Protein AF-A0A6A0ACC9-F1 (afdb_monomer)

Structure (mmCIF, N/CA/C/O backbone):
data_AF-A0A6A0ACC9-F1
#
_entry.id   AF-A0A6A0ACC9-F1
#
loop_
_atom_site.group_PDB
_atom_site.id
_atom_site.type_symbol
_atom_site.label_atom_id
_atom_site.label_alt_id
_atom_site.label_comp_id
_atom_site.label_asym_id
_atom_site.label_entity_id
_atom_site.label_seq_id
_atom_site.pdbx_PDB_ins_code
_atom_site.Cartn_x
_atom_site.Cartn_y
_atom_site.Cartn_z
_atom_site.occupancy
_atom_site.B_iso_or_equiv
_atom_site.auth_seq_id
_atom_site.auth_comp_id
_atom_site.auth_asym_id
_atom_site.auth_atom_id
_atom_site.pdbx_PDB_model_num
ATOM 1 N N . MET A 1 1 ? 1.634 41.284 -33.936 1.00 45.94 1 MET A N 1
ATOM 2 C CA . MET A 1 1 ? 2.855 40.695 -33.346 1.00 45.94 1 MET A CA 1
ATOM 3 C C . MET A 1 1 ? 2.919 39.247 -33.816 1.00 45.94 1 MET A C 1
ATOM 5 O O . MET A 1 1 ? 2.193 38.418 -33.292 1.00 45.94 1 MET A O 1
ATOM 9 N N . TYR A 1 2 ? 3.647 38.971 -34.902 1.00 43.22 2 TYR A N 1
ATOM 10 C CA . TYR A 1 2 ? 3.674 37.648 -35.538 1.00 43.22 2 TYR A CA 1
ATOM 11 C C . TYR A 1 2 ? 4.944 36.916 -35.107 1.00 43.22 2 TYR A C 1
ATOM 13 O O . TYR A 1 2 ? 6.040 37.267 -35.539 1.00 43.22 2 TYR A O 1
ATOM 21 N N . VAL A 1 3 ? 4.803 35.925 -34.227 1.00 48.72 3 VAL A N 1
ATOM 22 C CA . VAL A 1 3 ? 5.905 35.023 -33.875 1.00 48.72 3 VAL A CA 1
ATOM 23 C C . VAL A 1 3 ? 6.156 34.119 -35.084 1.00 48.72 3 VAL A C 1
ATOM 25 O O . VAL A 1 3 ? 5.257 33.419 -35.548 1.00 48.72 3 VAL A O 1
ATOM 28 N N . ARG A 1 4 ? 7.363 34.193 -35.653 1.00 48.09 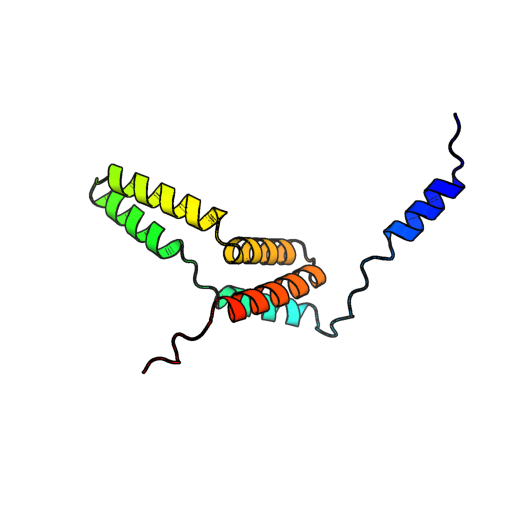4 ARG A N 1
ATOM 29 C CA . ARG A 1 4 ? 7.784 33.386 -36.808 1.00 48.09 4 ARG A CA 1
ATOM 30 C C . ARG A 1 4 ? 7.667 31.892 -36.479 1.00 48.09 4 ARG A C 1
ATOM 32 O O . ARG A 1 4 ? 8.254 31.434 -35.500 1.00 48.09 4 ARG A O 1
ATOM 39 N N . LYS A 1 5 ? 6.978 31.137 -37.349 1.00 56.72 5 LYS A N 1
ATOM 40 C CA . LYS A 1 5 ? 6.786 29.672 -37.271 1.00 56.72 5 LYS A CA 1
ATOM 41 C C . LYS A 1 5 ? 8.082 28.873 -37.068 1.00 56.72 5 LYS A C 1
ATOM 43 O O . LYS A 1 5 ? 8.035 27.807 -36.476 1.00 56.72 5 LYS A O 1
ATOM 48 N N . THR A 1 6 ? 9.231 29.416 -37.465 1.00 55.66 6 THR A N 1
ATOM 49 C CA . THR A 1 6 ? 10.537 28.759 -37.322 1.00 55.66 6 THR A CA 1
ATOM 50 C C . THR A 1 6 ? 10.969 28.556 -35.867 1.00 55.66 6 THR A C 1
ATOM 52 O O . THR A 1 6 ? 11.665 27.595 -35.576 1.00 55.66 6 THR A O 1
ATOM 55 N N . ILE A 1 7 ? 10.548 29.417 -34.933 1.00 54.53 7 ILE A N 1
ATOM 56 C CA . ILE A 1 7 ? 10.938 29.292 -33.514 1.00 54.53 7 ILE A CA 1
ATOM 57 C C . ILE A 1 7 ? 10.056 28.254 -32.799 1.00 54.53 7 ILE A C 1
ATOM 59 O O . ILE A 1 7 ? 10.534 27.518 -31.941 1.00 54.53 7 ILE A O 1
ATOM 63 N N . ALA A 1 8 ? 8.784 28.140 -33.202 1.00 52.00 8 ALA A N 1
ATOM 64 C CA . ALA A 1 8 ? 7.881 27.099 -32.710 1.00 52.00 8 ALA A CA 1
ATOM 65 C C . ALA A 1 8 ? 8.313 25.697 -33.178 1.00 52.00 8 ALA A C 1
ATOM 67 O O . ALA A 1 8 ? 8.210 24.736 -32.423 1.00 52.00 8 ALA A O 1
ATOM 68 N N . GLU A 1 9 ? 8.846 25.592 -34.396 1.00 51.59 9 GLU A N 1
ATOM 69 C CA . GLU A 1 9 ? 9.341 24.333 -34.961 1.00 51.59 9 GLU A CA 1
ATOM 70 C C . GLU A 1 9 ? 10.659 23.883 -34.302 1.00 51.59 9 GLU A C 1
ATOM 72 O O . GLU A 1 9 ? 10.818 22.708 -33.987 1.00 51.59 9 GLU A O 1
ATOM 77 N N . MET A 1 10 ? 11.562 24.813 -33.959 1.00 53.88 10 MET A N 1
ATOM 78 C CA . MET A 1 10 ? 12.781 24.495 -33.192 1.00 53.88 10 MET A CA 1
ATOM 79 C C . MET A 1 10 ? 12.488 24.085 -31.738 1.00 53.88 10 MET A C 1
ATOM 81 O O . MET A 1 10 ? 13.148 23.192 -31.208 1.00 53.88 10 MET A O 1
ATOM 85 N N . ALA A 1 11 ? 11.474 24.685 -31.104 1.00 54.75 11 ALA A N 1
ATOM 86 C CA . ALA A 1 11 ? 11.031 24.291 -29.764 1.00 54.75 11 ALA A CA 1
ATOM 87 C C . ALA A 1 11 ? 10.346 22.910 -29.748 1.00 54.75 11 ALA A C 1
ATOM 89 O O . ALA A 1 11 ? 10.457 22.183 -28.763 1.00 54.75 11 ALA A O 1
ATOM 90 N N . ALA A 1 12 ? 9.679 22.522 -30.842 1.00 53.41 12 ALA A N 1
ATOM 91 C CA . ALA A 1 12 ? 9.083 21.193 -30.982 1.00 53.41 12 ALA A CA 1
ATOM 92 C C . ALA A 1 12 ? 10.145 20.083 -31.084 1.00 53.41 12 ALA A C 1
ATOM 94 O O . ALA A 1 12 ? 9.954 19.007 -30.523 1.00 53.41 12 ALA A O 1
ATOM 95 N N . ILE A 1 13 ? 11.284 20.361 -31.731 1.00 52.88 13 ILE A N 1
ATOM 96 C CA . ILE A 1 13 ? 12.397 19.406 -31.857 1.00 52.88 13 ILE A CA 1
ATOM 97 C C . ILE A 1 13 ? 13.095 19.203 -30.501 1.00 52.88 13 ILE A C 1
ATOM 99 O O . ILE A 1 13 ? 13.348 18.070 -30.101 1.00 52.88 13 ILE A O 1
ATOM 103 N N . GLN A 1 14 ? 13.319 20.276 -29.733 1.00 49.81 14 GLN A N 1
ATOM 104 C CA . GLN A 1 14 ? 13.945 20.177 -28.405 1.00 49.81 14 GLN A CA 1
ATOM 105 C C . GLN A 1 14 ? 13.056 19.510 -27.341 1.00 49.81 14 GLN A C 1
ATOM 107 O O . GLN A 1 14 ? 13.571 19.004 -26.346 1.00 49.81 14 GLN A O 1
ATOM 112 N N . GLY A 1 15 ? 11.736 19.463 -27.545 1.00 45.88 15 GLY A N 1
ATOM 113 C CA . GLY A 1 15 ? 10.810 18.758 -26.655 1.00 45.88 15 GLY A CA 1
ATOM 114 C C . GLY A 1 15 ? 10.828 17.230 -26.792 1.00 45.88 15 GLY A C 1
ATOM 115 O O . GLY A 1 15 ? 10.323 16.548 -25.902 1.00 45.88 15 GLY A O 1
ATOM 116 N N . GLN A 1 16 ? 11.396 16.678 -27.873 1.00 45.47 16 GLN A N 1
ATOM 117 C CA . GLN A 1 16 ? 11.378 15.232 -28.145 1.00 45.47 16 GLN A CA 1
ATOM 118 C C . GLN A 1 16 ? 12.657 14.483 -27.747 1.00 45.47 16 GLN A C 1
ATOM 120 O O . GLN A 1 16 ? 12.641 13.255 -27.693 1.00 45.47 16 GLN A O 1
ATOM 125 N N . GLU A 1 17 ? 13.755 15.172 -27.432 1.00 39.69 17 GLU A N 1
ATOM 126 C CA . GLU A 1 17 ? 15.051 14.502 -27.218 1.00 39.69 17 GLU A CA 1
ATOM 127 C C . GLU A 1 17 ? 15.328 14.102 -25.763 1.00 39.69 17 GLU A C 1
ATOM 129 O O . GLU A 1 17 ? 16.291 13.390 -25.484 1.00 39.69 17 GLU A O 1
ATOM 134 N N . MET A 1 18 ? 14.464 14.473 -24.816 1.00 46.16 18 MET A N 1
ATOM 135 C CA . MET A 1 18 ? 14.678 14.169 -23.399 1.00 46.16 18 MET A CA 1
ATOM 136 C C . MET A 1 18 ? 13.891 12.945 -22.927 1.00 46.16 18 MET A C 1
ATOM 138 O O . MET A 1 18 ? 13.230 13.004 -21.894 1.00 46.16 18 MET A O 1
ATOM 142 N N . GLN A 1 19 ? 13.938 11.825 -23.662 1.00 44.97 19 GLN A N 1
ATOM 143 C CA . GLN A 1 19 ? 13.414 10.563 -23.120 1.00 44.97 19 GLN A CA 1
ATOM 144 C C . GLN A 1 19 ? 13.946 9.251 -23.712 1.00 44.97 19 GLN A C 1
ATOM 146 O O . GLN A 1 19 ? 13.371 8.208 -23.430 1.00 44.97 19 GLN A O 1
ATOM 151 N N . SER A 1 20 ? 15.079 9.211 -24.413 1.00 44.28 20 SER A N 1
ATOM 152 C CA . SER A 1 20 ? 15.738 7.921 -24.680 1.00 44.28 20 SER A CA 1
ATOM 153 C C . SER A 1 20 ? 16.672 7.539 -23.524 1.00 44.28 20 SER A C 1
ATOM 155 O O . SER A 1 20 ? 17.894 7.651 -23.628 1.00 44.28 20 SER A O 1
ATOM 157 N N . ALA A 1 21 ? 16.092 7.110 -22.398 1.00 52.03 21 ALA A N 1
ATOM 158 C CA . ALA A 1 21 ? 16.836 6.326 -21.407 1.00 52.03 21 ALA A CA 1
ATOM 159 C C . ALA A 1 21 ? 17.138 4.926 -21.998 1.00 52.03 21 ALA A C 1
ATOM 161 O O . ALA A 1 21 ? 16.540 4.557 -23.012 1.00 52.03 21 ALA A O 1
ATOM 162 N N . PRO A 1 22 ? 18.105 4.171 -21.447 1.00 46.56 22 PRO A N 1
ATOM 163 C CA . PRO A 1 22 ? 18.725 3.049 -22.142 1.00 46.56 22 PRO A CA 1
ATOM 164 C C . PRO A 1 22 ? 17.669 2.008 -22.510 1.00 46.56 22 PRO A C 1
ATOM 166 O O . PRO A 1 22 ? 16.829 1.664 -21.684 1.00 46.56 22 PRO A O 1
ATOM 169 N N . ARG A 1 23 ? 17.719 1.518 -23.755 1.00 48.53 23 ARG A N 1
ATOM 170 C CA . ARG A 1 23 ? 16.874 0.421 -24.237 1.00 48.53 23 ARG A CA 1
ATOM 171 C C . ARG A 1 23 ? 17.100 -0.797 -23.343 1.00 48.53 23 ARG A C 1
ATOM 173 O O . ARG A 1 23 ? 18.054 -1.545 -23.547 1.00 48.53 23 ARG A O 1
ATOM 180 N N . SER A 1 24 ? 16.235 -0.985 -22.354 1.00 54.41 24 SER A N 1
ATOM 181 C CA . SER A 1 24 ? 16.102 -2.245 -21.642 1.00 54.41 24 SER A CA 1
ATOM 182 C C . SER A 1 24 ? 15.670 -3.282 -22.671 1.00 54.41 24 SER A C 1
ATOM 184 O O . SER A 1 24 ? 14.553 -3.244 -23.174 1.00 54.41 24 SER A O 1
ATOM 186 N N . THR A 1 25 ? 16.570 -4.200 -23.011 1.00 58.06 25 THR A N 1
ATOM 187 C CA . THR A 1 25 ? 16.326 -5.382 -23.855 1.00 58.06 25 THR A CA 1
ATOM 188 C C . THR A 1 25 ? 15.415 -6.409 -23.165 1.00 58.06 25 THR A C 1
ATOM 190 O O . THR A 1 25 ? 15.587 -7.611 -23.341 1.00 58.06 25 THR A O 1
ATOM 193 N N . GLU A 1 26 ? 14.475 -5.956 -22.336 1.00 61.19 26 GLU A N 1
ATOM 194 C CA . GLU A 1 26 ? 13.476 -6.793 -21.683 1.00 61.19 26 GLU A CA 1
ATOM 195 C C . GLU A 1 26 ? 12.220 -6.804 -22.557 1.00 61.19 26 GLU A C 1
ATOM 197 O O . GLU A 1 26 ? 11.709 -5.758 -22.965 1.00 61.19 26 GLU A O 1
ATOM 202 N N . THR A 1 27 ? 11.712 -7.993 -22.865 1.00 75.06 27 THR A N 1
ATOM 203 C CA . THR A 1 27 ? 10.455 -8.133 -23.601 1.00 75.06 27 THR A CA 1
ATOM 204 C C . THR A 1 27 ? 9.311 -7.569 -22.755 1.00 75.06 27 THR A C 1
ATOM 206 O O . THR A 1 27 ? 9.306 -7.734 -21.536 1.00 75.06 27 THR A O 1
ATOM 209 N N . HIS A 1 28 ? 8.293 -6.949 -23.366 1.00 71.19 28 HIS A N 1
ATOM 210 C CA . HIS A 1 28 ? 7.166 -6.350 -22.620 1.00 71.19 28 HIS A CA 1
ATOM 211 C C . HIS A 1 28 ? 6.502 -7.341 -21.637 1.00 71.19 28 HIS A C 1
ATOM 213 O O . HIS A 1 28 ? 6.095 -6.967 -20.538 1.00 71.19 28 HIS A O 1
ATOM 219 N N . ASN A 1 29 ? 6.464 -8.630 -22.001 1.00 75.00 29 ASN A N 1
ATOM 220 C CA . ASN A 1 29 ? 5.975 -9.711 -21.141 1.00 75.00 29 ASN A CA 1
ATOM 221 C C . ASN A 1 29 ? 6.857 -9.969 -19.906 1.00 75.00 29 ASN A C 1
ATOM 223 O O . ASN A 1 29 ? 6.335 -10.313 -18.843 1.00 75.00 29 ASN A O 1
ATOM 227 N N . ASP A 1 30 ? 8.172 -9.793 -20.023 1.00 76.69 30 ASP A N 1
ATOM 228 C CA . ASP A 1 30 ? 9.113 -9.974 -18.916 1.00 76.69 30 ASP A CA 1
ATOM 229 C C . ASP A 1 30 ? 9.021 -8.809 -17.933 1.00 76.69 30 ASP A C 1
ATOM 231 O O . ASP A 1 30 ? 9.015 -9.028 -16.720 1.00 76.69 30 ASP A O 1
ATOM 235 N N . ILE A 1 31 ? 8.833 -7.586 -18.443 1.00 74.62 31 ILE A N 1
ATOM 236 C CA . ILE A 1 31 ? 8.588 -6.394 -17.621 1.00 74.62 31 ILE A CA 1
ATOM 237 C C . ILE A 1 31 ? 7.287 -6.570 -16.834 1.00 74.62 31 ILE A C 1
ATOM 239 O O . ILE A 1 31 ? 7.294 -6.448 -15.611 1.00 74.62 31 ILE A O 1
ATOM 243 N N . ALA A 1 32 ? 6.189 -6.949 -17.495 1.00 75.75 32 ALA A N 1
ATOM 244 C CA . ALA A 1 32 ? 4.907 -7.176 -16.826 1.00 75.75 32 ALA A CA 1
ATOM 245 C C . ALA A 1 32 ? 5.001 -8.264 -15.741 1.00 75.75 32 ALA A C 1
ATOM 247 O O . ALA A 1 32 ? 4.501 -8.087 -14.626 1.00 75.75 32 ALA A O 1
ATOM 248 N N . ARG A 1 33 ? 5.697 -9.374 -16.027 1.00 79.25 33 ARG A N 1
ATOM 249 C CA . ARG A 1 33 ? 5.931 -10.444 -15.047 1.00 79.25 33 ARG A CA 1
ATOM 250 C C . ARG A 1 33 ? 6.790 -9.961 -13.878 1.00 79.25 33 ARG A C 1
ATOM 252 O O . ARG A 1 33 ? 6.467 -10.252 -12.729 1.00 79.25 33 ARG A O 1
ATOM 259 N N . SER A 1 34 ? 7.854 -9.213 -14.157 1.00 76.94 34 SER A N 1
ATOM 260 C CA . SER A 1 34 ? 8.767 -8.684 -13.144 1.00 76.94 34 SER A CA 1
ATOM 261 C C . SER A 1 34 ? 8.099 -7.646 -12.245 1.00 76.94 34 SER A C 1
ATOM 263 O O . SER A 1 34 ? 8.360 -7.646 -11.041 1.00 76.94 34 SER A O 1
ATOM 265 N N . VAL A 1 35 ? 7.273 -6.756 -12.797 1.00 76.56 35 VAL A N 1
ATOM 266 C CA . VAL A 1 35 ? 6.530 -5.765 -12.009 1.00 76.56 35 VAL A CA 1
ATOM 267 C C . VAL A 1 35 ? 5.497 -6.483 -11.151 1.00 76.56 35 VAL A C 1
ATOM 269 O O . VAL A 1 35 ? 5.479 -6.268 -9.947 1.00 76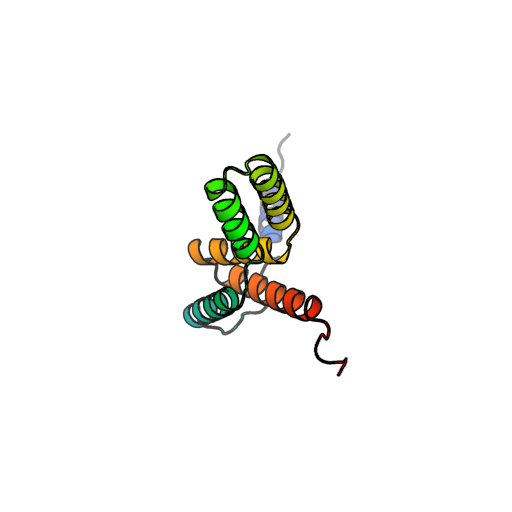.56 35 VAL A O 1
ATOM 272 N N . LYS A 1 36 ? 4.739 -7.437 -11.707 1.00 79.94 36 LYS A N 1
ATOM 273 C CA . LYS A 1 36 ? 3.777 -8.236 -10.934 1.00 79.94 36 LYS A CA 1
ATOM 274 C C . LYS A 1 36 ? 4.429 -9.020 -9.788 1.00 79.94 36 LYS A C 1
ATOM 276 O O . LYS A 1 36 ? 3.882 -9.049 -8.693 1.00 79.94 36 LYS A O 1
ATOM 281 N N . ALA A 1 37 ? 5.607 -9.605 -10.013 1.00 78.75 37 ALA A N 1
ATOM 282 C CA . ALA A 1 37 ? 6.373 -10.272 -8.959 1.00 78.75 37 ALA A CA 1
ATOM 283 C C . ALA A 1 37 ? 6.828 -9.291 -7.860 1.00 78.75 37 ALA A C 1
ATOM 285 O O . ALA A 1 37 ? 6.798 -9.616 -6.676 1.00 78.75 37 ALA A O 1
ATOM 286 N N . THR A 1 38 ? 7.206 -8.072 -8.250 1.00 77.06 38 THR A N 1
ATOM 287 C CA . THR A 1 38 ? 7.613 -7.016 -7.311 1.00 77.06 38 THR A CA 1
ATOM 288 C C . THR A 1 38 ? 6.412 -6.511 -6.500 1.00 77.06 38 THR A C 1
ATOM 290 O O . THR A 1 38 ? 6.510 -6.401 -5.281 1.00 77.06 38 THR A O 1
ATOM 293 N N . LEU A 1 39 ? 5.253 -6.320 -7.137 1.00 76.62 39 LEU A N 1
ATOM 294 C CA . LEU A 1 39 ? 3.993 -5.979 -6.468 1.00 76.62 39 LEU A CA 1
ATOM 295 C C . LEU A 1 39 ? 3.577 -7.058 -5.460 1.00 76.62 39 LEU A C 1
ATOM 297 O O . LEU A 1 39 ? 3.225 -6.736 -4.335 1.00 76.62 39 LEU A O 1
ATOM 301 N N . SER A 1 40 ? 3.703 -8.343 -5.813 1.00 74.94 40 SER A N 1
ATOM 302 C CA . SER A 1 40 ? 3.369 -9.440 -4.889 1.00 74.94 40 SER A CA 1
ATOM 303 C C . SER A 1 40 ? 4.298 -9.557 -3.679 1.00 74.94 40 SER A C 1
ATOM 305 O O . SER A 1 40 ? 3.946 -10.221 -2.712 1.00 74.94 40 SER A O 1
ATOM 307 N N . SER A 1 41 ? 5.487 -8.951 -3.739 1.00 77.31 41 SER A N 1
ATOM 308 C CA . SER A 1 41 ? 6.429 -8.925 -2.614 1.00 77.31 41 SER A CA 1
ATOM 309 C C . SER A 1 41 ? 6.210 -7.748 -1.663 1.00 77.31 41 SER A C 1
ATOM 311 O O . SER A 1 41 ? 6.828 -7.706 -0.602 1.00 77.31 41 SER A O 1
ATOM 313 N N . PHE A 1 42 ? 5.372 -6.781 -2.044 1.00 74.19 42 PHE A N 1
ATOM 314 C CA . PHE A 1 42 ? 5.064 -5.634 -1.205 1.00 74.19 42 PHE A CA 1
ATOM 315 C C . PHE A 1 42 ? 3.983 -6.012 -0.187 1.00 74.19 42 PHE A C 1
ATOM 317 O O . PHE A 1 42 ? 2.854 -6.327 -0.556 1.00 74.19 42 PHE A O 1
ATOM 324 N N . GLU A 1 43 ? 4.334 -5.975 1.096 1.00 75.81 43 GLU A N 1
ATOM 325 C CA . GLU A 1 43 ? 3.370 -6.095 2.188 1.00 75.81 43 GLU A CA 1
ATOM 326 C C . GLU A 1 43 ? 2.752 -4.721 2.460 1.00 75.81 43 GLU A C 1
ATOM 328 O O . GLU A 1 43 ? 3.458 -3.774 2.810 1.00 75.81 43 GLU A O 1
ATOM 333 N N . ASP A 1 44 ? 1.436 -4.600 2.276 1.00 75.75 44 ASP A N 1
ATOM 334 C CA . ASP A 1 44 ? 0.731 -3.344 2.522 1.00 75.75 44 ASP A CA 1
ATOM 335 C C . ASP A 1 44 ? 0.557 -3.107 4.037 1.00 75.75 44 ASP A C 1
ATOM 337 O O . ASP A 1 44 ? -0.162 -3.868 4.701 1.00 75.75 44 ASP A O 1
ATOM 341 N N . PRO A 1 45 ? 1.161 -2.041 4.600 1.00 76.69 45 PRO A N 1
ATOM 342 C CA . PRO A 1 45 ? 1.046 -1.721 6.023 1.00 76.69 45 PRO A CA 1
ATOM 343 C C . PRO A 1 45 ? -0.391 -1.374 6.450 1.00 76.69 45 PRO A C 1
ATOM 345 O O . PRO A 1 45 ? -0.723 -1.468 7.635 1.00 76.69 45 PRO A O 1
ATOM 348 N N . CYS A 1 46 ? -1.272 -1.008 5.511 1.00 82.56 46 CYS A N 1
ATOM 349 C CA . CYS A 1 46 ? -2.646 -0.614 5.816 1.00 82.56 46 CYS A CA 1
ATOM 350 C C . CYS A 1 46 ? -3.563 -1.808 6.113 1.00 82.56 46 CYS A C 1
ATOM 352 O O . CYS A 1 46 ? -4.556 -1.637 6.825 1.00 82.56 46 CYS A O 1
ATOM 354 N N . ILE A 1 47 ? -3.234 -3.017 5.634 1.00 85.06 47 ILE A N 1
ATOM 355 C CA . ILE A 1 47 ? -4.094 -4.206 5.782 1.00 85.06 47 ILE A CA 1
ATOM 356 C C . ILE A 1 47 ? -4.372 -4.499 7.257 1.00 85.06 47 ILE A C 1
ATOM 358 O O . ILE A 1 47 ? -5.511 -4.764 7.642 1.00 85.06 47 ILE A O 1
ATOM 362 N N . MET A 1 48 ? -3.345 -4.419 8.104 1.00 86.12 48 MET A N 1
ATOM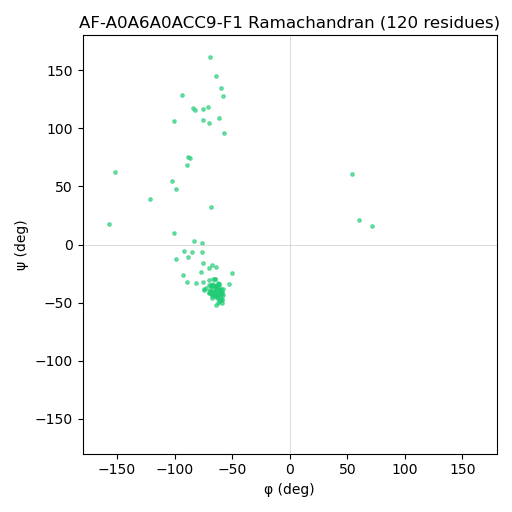 363 C CA . MET A 1 48 ? -3.503 -4.738 9.520 1.00 86.12 48 MET A CA 1
ATOM 364 C C . MET A 1 48 ? -4.331 -3.697 10.267 1.00 86.12 48 MET A C 1
ATOM 366 O O . MET A 1 48 ? -5.203 -4.051 11.060 1.00 86.12 48 MET A O 1
ATOM 370 N N . LEU A 1 49 ? -4.121 -2.417 9.963 1.00 86.62 49 LEU A N 1
ATOM 371 C CA . LEU A 1 49 ? -4.927 -1.332 10.521 1.00 86.62 49 LEU A CA 1
ATOM 372 C C . LEU A 1 49 ? -6.392 -1.441 10.084 1.00 86.62 49 LEU A C 1
ATOM 374 O O . LEU A 1 49 ? -7.298 -1.156 10.868 1.00 86.62 49 LEU A O 1
ATOM 378 N N . GLN A 1 50 ? -6.637 -1.895 8.855 1.00 89.50 50 GLN A N 1
ATOM 379 C CA . GLN A 1 50 ? -7.983 -2.094 8.338 1.00 89.50 50 GLN A CA 1
ATOM 380 C C . GLN A 1 50 ? -8.710 -3.233 9.059 1.00 89.50 50 GLN A C 1
ATOM 382 O O . GLN A 1 50 ? -9.838 -3.036 9.505 1.00 89.50 50 GLN A O 1
ATOM 387 N N . LEU A 1 51 ? -8.039 -4.367 9.284 1.00 91.19 51 LEU A N 1
ATOM 388 C CA . LEU A 1 51 ? -8.587 -5.470 10.080 1.00 91.19 51 LEU A CA 1
ATOM 389 C C . LEU A 1 51 ? -8.878 -5.051 11.529 1.00 91.19 51 LEU A C 1
ATOM 391 O O . LEU A 1 51 ? -9.932 -5.381 12.072 1.00 91.19 51 LEU A O 1
ATOM 395 N N . GLN A 1 52 ? -7.976 -4.288 12.153 1.00 89.81 52 GLN A N 1
ATOM 396 C CA . GLN A 1 52 ? -8.180 -3.768 13.511 1.00 89.81 52 GLN A CA 1
ATOM 397 C C . GLN A 1 52 ? -9.357 -2.794 13.587 1.00 89.81 52 GLN A C 1
ATOM 399 O O . GLN A 1 52 ? -10.119 -2.817 14.555 1.00 89.81 52 GLN A O 1
ATOM 404 N N . LYS A 1 53 ? -9.533 -1.953 12.564 1.00 91.75 53 LYS A N 1
ATOM 405 C CA . LYS A 1 53 ? -10.686 -1.059 12.471 1.00 91.75 53 LYS A CA 1
ATOM 406 C C . LYS A 1 53 ? -11.982 -1.859 12.366 1.00 91.75 53 LYS A C 1
ATOM 408 O O . LYS A 1 53 ? -12.932 -1.548 13.078 1.00 91.75 53 LYS A O 1
ATOM 413 N N . ASP A 1 54 ? -12.022 -2.881 11.515 1.00 91.88 54 ASP A N 1
ATOM 414 C CA . ASP A 1 54 ? -13.221 -3.702 11.322 1.00 91.88 54 ASP A CA 1
ATOM 415 C C . ASP A 1 54 ? -13.596 -4.453 12.609 1.00 91.88 54 ASP A C 1
ATOM 417 O O . ASP A 1 54 ? -14.773 -4.498 12.974 1.00 91.88 54 ASP A O 1
ATOM 421 N N . LEU A 1 55 ? -12.602 -4.937 13.363 1.00 93.06 55 LEU A N 1
ATOM 422 C CA . LEU A 1 55 ? -12.810 -5.491 14.702 1.00 93.06 55 LEU A CA 1
ATOM 423 C C . LEU A 1 55 ? -13.398 -4.444 15.663 1.00 93.06 55 LEU A C 1
ATOM 425 O O . LEU A 1 55 ? -14.403 -4.707 16.319 1.00 93.06 55 LEU A O 1
ATOM 429 N N . ALA A 1 56 ? -12.826 -3.237 15.710 1.00 89.19 56 ALA A N 1
ATOM 430 C CA . ALA A 1 56 ? -13.315 -2.160 16.574 1.00 89.19 56 ALA A CA 1
ATOM 431 C C . ALA A 1 56 ? -14.756 -1.734 16.232 1.00 89.19 56 ALA A C 1
ATOM 433 O O . ALA A 1 56 ? -15.534 -1.402 17.129 1.00 89.19 56 ALA A O 1
ATOM 434 N N . VAL A 1 57 ? -15.138 -1.780 14.951 1.00 92.62 57 VAL A N 1
ATOM 435 C CA . VAL A 1 57 ? -16.520 -1.545 14.505 1.00 92.62 57 VAL A CA 1
ATOM 436 C C . VAL A 1 57 ? -17.450 -2.649 15.011 1.00 92.62 57 VAL A C 1
ATOM 438 O O . VAL A 1 57 ? -18.534 -2.338 15.505 1.00 92.62 57 VAL A O 1
ATOM 441 N N . GLN A 1 58 ? -17.034 -3.918 14.945 1.00 93.94 58 GLN A N 1
ATOM 442 C CA . GLN A 1 58 ? -17.829 -5.032 15.479 1.00 93.94 58 GLN A CA 1
ATOM 443 C C . GLN A 1 58 ? -17.988 -4.968 17.004 1.00 93.94 58 GLN A C 1
ATOM 445 O O . GLN A 1 58 ? -19.064 -5.267 17.518 1.00 93.94 58 GLN A O 1
ATOM 450 N N . GLU A 1 59 ? -16.962 -4.506 17.720 1.00 93.62 59 GLU A N 1
ATOM 451 C CA . GLU A 1 59 ? -16.999 -4.261 19.169 1.00 93.62 59 GLU A CA 1
ATOM 452 C C . GLU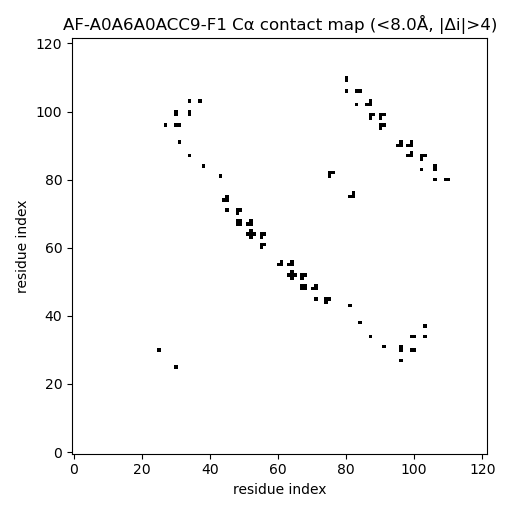 A 1 59 ? -17.756 -2.975 19.561 1.00 93.62 59 GLU A C 1
ATOM 454 O O . GLU A 1 59 ? -17.834 -2.647 20.744 1.00 93.62 59 GLU A O 1
ATOM 459 N N . GLN A 1 60 ? -18.314 -2.231 18.596 1.00 91.81 60 GLN A N 1
ATOM 460 C CA . GLN A 1 60 ? -19.000 -0.943 18.795 1.00 91.81 60 GLN A CA 1
ATOM 461 C C . GLN A 1 60 ? -18.118 0.160 19.415 1.00 91.81 60 GLN A C 1
ATOM 463 O O . GLN A 1 60 ? -18.614 1.160 19.940 1.00 91.81 60 GLN A O 1
ATOM 468 N N . ARG A 1 61 ? -16.793 0.031 19.312 1.00 92.81 61 ARG A N 1
ATOM 469 C CA . ARG A 1 61 ? -15.806 1.019 19.771 1.00 92.81 61 ARG A CA 1
ATOM 470 C C . ARG A 1 61 ? -15.503 2.027 18.665 1.00 92.81 61 ARG A C 1
ATOM 472 O O . ARG A 1 61 ? -14.408 2.069 18.104 1.00 92.81 61 ARG A O 1
ATOM 479 N N . TYR A 1 62 ? -16.488 2.860 18.341 1.00 90.81 62 TYR A N 1
ATOM 480 C CA . TYR A 1 62 ? -16.402 3.771 17.193 1.00 90.81 62 TYR A CA 1
ATOM 481 C C . TYR A 1 62 ? -15.320 4.852 17.323 1.00 90.81 62 TYR A C 1
ATOM 483 O O . TYR A 1 62 ? -14.747 5.259 16.314 1.00 90.81 62 TYR A O 1
ATOM 491 N N . GLU A 1 63 ? -14.997 5.295 18.542 1.00 91.31 63 GLU A N 1
ATOM 492 C CA . GLU A 1 63 ? -13.902 6.253 18.753 1.00 91.31 63 GLU A CA 1
ATOM 493 C C . GLU A 1 63 ? -12.543 5.669 18.356 1.00 91.31 63 GLU A C 1
ATOM 495 O O . GLU A 1 63 ? -11.719 6.354 17.746 1.00 91.31 63 GLU A O 1
ATOM 500 N N . ASP A 1 64 ? -12.317 4.390 18.652 1.00 88.44 64 ASP A N 1
ATOM 501 C CA . ASP A 1 64 ? -11.069 3.713 18.310 1.00 88.44 64 ASP A CA 1
ATOM 502 C C . ASP A 1 64 ? -11.009 3.398 16.815 1.00 88.44 64 ASP A C 1
ATOM 504 O O . ASP A 1 64 ? -9.980 3.628 16.179 1.00 88.44 64 ASP A O 1
ATOM 508 N N . ALA A 1 65 ? -12.135 2.994 16.219 1.00 87.69 65 ALA A N 1
ATOM 509 C CA . ALA A 1 65 ? -12.248 2.854 14.770 1.00 87.69 65 ALA A CA 1
ATOM 510 C C . ALA A 1 65 ? -11.937 4.175 14.040 1.00 87.69 65 ALA A C 1
ATOM 512 O O . ALA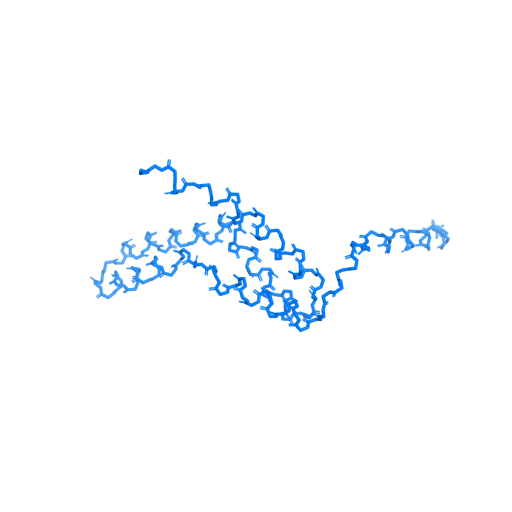 A 1 65 ? -11.273 4.166 13.002 1.00 87.69 65 ALA A O 1
ATOM 513 N N . HIS A 1 66 ? -12.360 5.320 14.589 1.00 91.50 66 HIS A N 1
ATOM 514 C CA . HIS A 1 66 ? -12.055 6.631 14.014 1.00 91.50 66 HIS A CA 1
ATOM 515 C C . HIS A 1 66 ? -10.559 6.964 14.075 1.00 91.50 66 HIS A C 1
ATOM 517 O O . HIS A 1 66 ? -9.996 7.425 13.081 1.00 91.50 66 HIS A O 1
ATOM 523 N N . LYS A 1 67 ? -9.891 6.692 15.202 1.00 92.38 67 LYS A N 1
ATOM 524 C CA . LYS A 1 67 ? -8.436 6.890 15.335 1.00 92.38 67 LYS A CA 1
ATOM 525 C C . LYS A 1 67 ? -7.663 6.000 14.364 1.00 92.38 67 LYS A C 1
ATOM 527 O O . LYS A 1 67 ? -6.789 6.491 13.656 1.00 92.38 67 LYS A O 1
ATOM 532 N N . LEU A 1 68 ? -8.037 4.724 14.264 1.00 89.62 68 LEU A N 1
ATOM 533 C CA . LEU A 1 68 ? -7.436 3.785 13.313 1.00 89.62 68 LEU A CA 1
ATOM 534 C C . LEU A 1 68 ? -7.640 4.245 11.866 1.00 89.62 68 LEU A C 1
ATOM 536 O O . LEU A 1 68 ? -6.714 4.186 11.062 1.00 89.62 68 LEU A O 1
ATOM 540 N N . GLN A 1 69 ? -8.816 4.784 11.541 1.00 89.56 69 GLN A N 1
ATOM 541 C CA . GLN A 1 69 ? -9.080 5.364 10.227 1.00 89.56 69 GLN A CA 1
ATOM 542 C C . GLN A 1 69 ? -8.156 6.557 9.923 1.00 89.56 69 GLN A C 1
ATOM 544 O O . GLN A 1 69 ? -7.666 6.672 8.801 1.00 89.56 69 GLN A O 1
ATOM 549 N N . GLN A 1 70 ? -7.892 7.433 10.897 1.00 90.69 70 GLN A N 1
ATOM 550 C CA . GLN A 1 70 ? -6.941 8.538 10.727 1.00 90.69 70 GLN A CA 1
ATOM 551 C C . GLN A 1 70 ? -5.508 8.033 10.512 1.00 90.69 70 GLN A C 1
ATOM 553 O O . GLN A 1 70 ? -4.811 8.546 9.637 1.00 90.69 70 GLN A O 1
ATOM 558 N N . SER A 1 71 ? -5.090 6.999 11.248 1.00 87.31 71 SER A N 1
ATOM 559 C CA . SER A 1 71 ? -3.787 6.354 11.053 1.00 87.31 71 SER A CA 1
ATOM 560 C C . SER A 1 71 ? -3.649 5.743 9.657 1.00 87.31 71 SER A C 1
ATOM 562 O O . SER A 1 71 ? -2.627 5.956 9.014 1.00 87.31 71 SER A O 1
ATOM 564 N N . ILE A 1 72 ? -4.689 5.079 9.139 1.00 86.94 72 ILE A N 1
ATOM 565 C CA . ILE A 1 72 ? -4.697 4.554 7.761 1.00 86.94 72 ILE A CA 1
ATOM 566 C C . ILE A 1 72 ? -4.493 5.690 6.753 1.00 86.94 72 ILE A C 1
ATOM 568 O O . ILE A 1 72 ? -3.640 5.592 5.877 1.00 86.94 72 ILE A O 1
ATOM 572 N N . TYR A 1 73 ? -5.229 6.799 6.886 1.00 86.81 73 TYR A N 1
ATOM 573 C CA . TYR A 1 73 ? -5.059 7.942 5.983 1.00 86.81 73 TYR A CA 1
ATOM 574 C C . TYR A 1 73 ? -3.652 8.544 6.044 1.00 86.81 73 TYR A C 1
ATOM 576 O O . TYR A 1 73 ? -3.111 8.966 5.017 1.00 86.81 73 TYR A O 1
ATOM 584 N N . HIS A 1 74 ? -3.049 8.584 7.231 1.00 86.44 74 HIS A N 1
ATOM 585 C CA . HIS A 1 74 ? -1.680 9.052 7.393 1.00 86.44 74 HIS A CA 1
ATOM 586 C C . HIS A 1 74 ? -0.690 8.138 6.661 1.00 86.44 74 HIS A C 1
ATOM 588 O O . HIS A 1 74 ? 0.063 8.618 5.812 1.00 86.44 74 HIS A O 1
ATOM 594 N N . GLU A 1 75 ? -0.756 6.829 6.902 1.00 81.69 75 GLU A N 1
ATOM 595 C CA . GLU A 1 75 ? 0.112 5.839 6.254 1.00 81.69 75 GLU A CA 1
ATOM 596 C C . GLU A 1 75 ? -0.043 5.844 4.727 1.00 81.69 75 GLU A C 1
ATOM 598 O O . GLU A 1 75 ? 0.950 5.874 3.996 1.00 81.69 75 GLU A O 1
ATOM 603 N N . MET A 1 76 ? -1.279 5.937 4.226 1.00 80.56 76 MET A N 1
ATOM 604 C CA . MET A 1 76 ? -1.548 6.003 2.786 1.00 80.56 76 MET A CA 1
ATOM 605 C C . MET A 1 76 ? -0.925 7.231 2.109 1.00 80.56 76 MET A C 1
ATOM 607 O O . MET A 1 76 ? -0.533 7.169 0.944 1.00 80.56 76 MET A O 1
ATOM 611 N N . THR A 1 77 ? -0.852 8.361 2.814 1.00 78.31 77 THR A N 1
ATOM 612 C CA . THR A 1 77 ? -0.343 9.622 2.251 1.00 78.31 77 THR A CA 1
ATOM 613 C C . THR A 1 77 ? 1.166 9.780 2.411 1.00 78.31 77 THR A C 1
ATOM 615 O O . THR A 1 77 ? 1.812 10.372 1.543 1.00 78.31 77 THR A O 1
ATOM 618 N N . HIS A 1 78 ? 1.739 9.240 3.488 1.00 79.50 78 HIS A N 1
ATOM 619 C CA . HIS A 1 78 ? 3.153 9.418 3.824 1.00 79.50 78 HIS A CA 1
ATOM 620 C C . HIS A 1 78 ? 4.041 8.307 3.258 1.00 79.50 78 HIS A C 1
ATOM 622 O O . HIS A 1 78 ? 5.214 8.554 2.965 1.00 79.50 78 HIS A O 1
ATOM 628 N N . SER A 1 79 ? 3.497 7.110 3.022 1.00 77.56 79 SER A N 1
ATOM 629 C CA . SER A 1 79 ? 4.270 6.008 2.458 1.00 77.56 79 SER A CA 1
ATOM 630 C C . SER A 1 79 ? 4.616 6.259 0.987 1.00 77.56 79 SER A C 1
ATOM 632 O O . SER A 1 79 ? 3.802 6.141 0.069 1.00 77.56 79 SER A O 1
ATOM 634 N N . THR A 1 80 ? 5.879 6.607 0.742 1.00 77.88 80 THR A N 1
ATOM 635 C CA . THR A 1 80 ? 6.438 6.759 -0.611 1.00 77.88 80 THR A CA 1
ATOM 636 C C . THR A 1 80 ? 6.401 5.446 -1.393 1.00 77.88 80 THR A C 1
ATOM 638 O O . THR A 1 80 ? 6.168 5.467 -2.599 1.00 77.88 80 THR A O 1
ATOM 641 N N . LEU A 1 81 ? 6.553 4.304 -0.713 1.00 79.12 81 LEU A N 1
ATOM 642 C CA . LEU A 1 81 ? 6.474 2.984 -1.340 1.00 79.12 81 LEU A CA 1
ATOM 643 C C . LEU A 1 81 ? 5.065 2.684 -1.864 1.00 79.12 81 LEU A C 1
ATOM 645 O O . LEU A 1 81 ? 4.936 2.247 -3.004 1.00 79.12 81 LEU A O 1
ATOM 649 N N . LEU A 1 82 ? 4.018 2.996 -1.091 1.00 79.50 82 LEU A N 1
ATOM 650 C CA . LEU A 1 82 ? 2.631 2.797 -1.523 1.00 79.50 82 LEU A CA 1
ATOM 651 C C . LEU A 1 82 ? 2.304 3.642 -2.766 1.00 79.50 82 LEU A C 1
ATOM 653 O O . LEU A 1 82 ? 1.696 3.155 -3.717 1.00 79.50 82 LEU A O 1
ATOM 657 N N . ARG A 1 83 ? 2.781 4.894 -2.810 1.00 81.69 83 ARG A N 1
ATOM 658 C CA . ARG A 1 83 ? 2.613 5.769 -3.985 1.00 81.69 83 ARG A CA 1
ATOM 659 C C . ARG A 1 83 ? 3.295 5.208 -5.234 1.00 81.69 83 ARG A C 1
ATOM 661 O O . ARG A 1 83 ? 2.726 5.289 -6.320 1.00 81.69 83 ARG A O 1
ATOM 668 N N . LEU A 1 84 ? 4.483 4.622 -5.085 1.00 81.56 84 LEU A N 1
ATOM 669 C CA . LEU A 1 84 ? 5.200 3.980 -6.191 1.00 81.56 84 LEU A CA 1
ATOM 670 C C . LEU A 1 84 ? 4.493 2.713 -6.674 1.00 81.56 84 LEU A C 1
ATOM 672 O O . LEU A 1 84 ? 4.419 2.494 -7.878 1.00 81.56 84 LEU A O 1
ATOM 676 N N . VAL A 1 85 ? 3.935 1.913 -5.765 1.00 81.94 85 VAL A N 1
ATOM 677 C CA . VAL A 1 85 ? 3.122 0.730 -6.094 1.00 81.94 85 VAL A CA 1
ATOM 678 C C . VAL A 1 85 ? 1.909 1.115 -6.934 1.00 81.94 85 VAL A C 1
ATOM 680 O O . VAL A 1 85 ? 1.730 0.576 -8.025 1.00 81.94 85 VAL A O 1
ATOM 683 N N . VAL A 1 86 ? 1.147 2.121 -6.498 1.00 83.06 86 VAL A N 1
ATOM 684 C CA . VAL A 1 86 ? -0.018 2.621 -7.246 1.00 83.06 86 VAL A CA 1
ATOM 685 C C . VAL A 1 86 ? 0.391 3.173 -8.616 1.00 83.06 86 VAL A C 1
ATOM 687 O O . VAL A 1 86 ? -0.266 2.896 -9.618 1.00 83.06 86 VAL A O 1
ATOM 690 N N . ALA A 1 87 ? 1.500 3.914 -8.692 1.00 81.56 87 ALA A N 1
ATOM 691 C CA . ALA A 1 87 ? 2.016 4.423 -9.962 1.00 81.56 87 ALA A CA 1
ATOM 692 C C . ALA A 1 87 ? 2.464 3.295 -10.912 1.00 81.56 87 ALA A C 1
ATOM 694 O O . ALA A 1 87 ? 2.204 3.370 -12.112 1.00 81.56 87 ALA A O 1
ATOM 695 N N . MET A 1 88 ? 3.095 2.236 -10.388 1.00 80.00 88 MET A N 1
ATOM 696 C CA . MET A 1 88 ? 3.473 1.049 -11.165 1.00 80.00 88 MET A CA 1
ATOM 697 C C . MET A 1 88 ? 2.247 0.309 -11.705 1.00 80.00 88 MET A C 1
ATOM 699 O O . MET A 1 88 ? 2.242 -0.089 -12.870 1.00 80.00 88 MET A O 1
ATOM 703 N N . GLU A 1 89 ? 1.206 0.136 -10.889 1.00 82.75 89 GLU A N 1
ATOM 704 C CA . GLU A 1 89 ? -0.044 -0.497 -11.319 1.00 82.75 89 GLU A CA 1
ATOM 705 C C . GLU A 1 89 ? -0.759 0.326 -12.392 1.00 82.75 89 GLU A C 1
ATOM 707 O O . GLU A 1 89 ? -1.162 -0.232 -13.412 1.00 82.75 89 GLU A O 1
ATOM 712 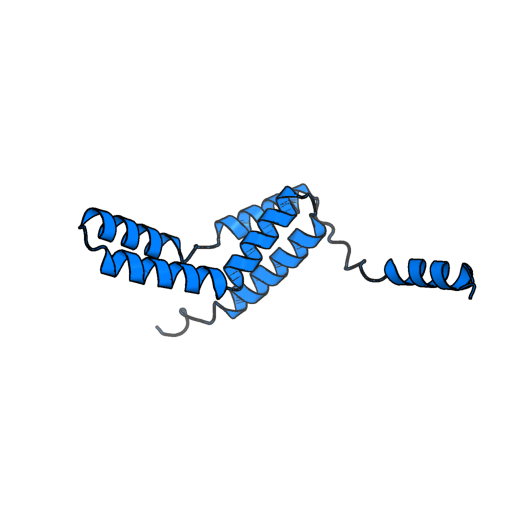N N . ALA A 1 90 ? -0.845 1.648 -12.221 1.00 83.94 90 ALA A N 1
ATOM 713 C CA . ALA A 1 90 ? -1.420 2.541 -13.224 1.00 83.94 90 ALA A CA 1
ATOM 714 C C . ALA A 1 90 ? -0.641 2.487 -14.551 1.00 83.94 90 ALA A C 1
ATOM 716 O O . ALA A 1 90 ? -1.238 2.322 -15.613 1.00 83.94 90 ALA A O 1
ATOM 717 N N . ALA A 1 91 ? 0.695 2.527 -14.499 1.00 80.88 91 ALA A N 1
ATOM 718 C CA . ALA A 1 91 ? 1.539 2.434 -15.691 1.00 80.88 91 ALA A CA 1
ATOM 719 C C . ALA A 1 91 ? 1.387 1.089 -16.429 1.00 80.88 91 ALA A C 1
ATOM 721 O O . ALA A 1 91 ? 1.419 1.056 -17.662 1.00 80.88 91 ALA A O 1
ATOM 722 N N . LEU A 1 92 ? 1.184 -0.015 -15.696 1.00 80.12 92 LEU A N 1
ATOM 723 C CA . LEU A 1 92 ? 0.886 -1.322 -16.289 1.00 80.12 92 LEU A CA 1
ATOM 724 C C . LEU A 1 92 ? -0.484 -1.354 -16.976 1.00 80.12 92 LEU A C 1
ATOM 726 O O . LEU A 1 92 ? -0.589 -1.922 -18.063 1.00 80.12 92 LEU A O 1
ATOM 730 N N . GLN A 1 93 ? -1.515 -0.763 -16.366 1.00 83.06 93 GLN A N 1
ATOM 731 C CA . GLN A 1 93 ? -2.858 -0.689 -16.958 1.00 83.06 93 GLN A CA 1
ATOM 732 C C . GLN A 1 93 ? -2.879 0.192 -18.214 1.00 83.06 93 GLN A C 1
ATOM 734 O O . GLN A 1 93 ? -3.543 -0.146 -19.192 1.00 83.06 93 GLN A O 1
ATOM 739 N N . ASP A 1 94 ? -2.085 1.263 -18.223 1.00 81.69 94 ASP A N 1
ATOM 740 C CA . ASP A 1 94 ? -1.943 2.174 -19.363 1.00 81.69 94 ASP A CA 1
ATOM 741 C C . ASP A 1 94 ? -1.066 1.608 -20.502 1.00 81.69 94 ASP A C 1
ATOM 743 O O . ASP A 1 94 ? -0.931 2.237 -21.552 1.00 81.69 94 ASP A O 1
ATOM 747 N N . GLY A 1 95 ? -0.426 0.445 -20.316 1.00 78.19 95 GLY A N 1
ATOM 748 C CA . GLY A 1 95 ? 0.468 -0.163 -21.312 1.00 78.19 95 GLY A CA 1
ATOM 749 C C . GLY A 1 95 ? 1.812 0.560 -21.489 1.00 78.19 95 GLY A C 1
ATOM 750 O O . GLY A 1 95 ? 2.526 0.320 -22.466 1.00 78.19 95 GLY A O 1
ATOM 751 N N . ARG A 1 96 ? 2.188 1.436 -20.547 1.00 82.75 96 ARG A N 1
ATOM 752 C CA . ARG A 1 96 ? 3.454 2.189 -20.547 1.00 82.75 96 ARG A CA 1
ATOM 753 C C . ARG A 1 96 ? 4.557 1.391 -19.850 1.00 82.75 96 ARG A C 1
ATOM 755 O O . ARG A 1 96 ? 4.959 1.672 -18.721 1.00 82.75 96 ARG A O 1
ATOM 762 N N . PHE A 1 97 ? 5.065 0.372 -20.542 1.00 76.12 97 PHE A N 1
ATOM 763 C CA . PHE A 1 97 ? 6.025 -0.586 -19.975 1.00 76.12 97 PHE A CA 1
ATOM 764 C C . PHE A 1 97 ? 7.398 0.019 -19.630 1.00 76.12 97 PHE A C 1
ATOM 766 O O . PHE A 1 97 ? 8.035 -0.426 -18.677 1.00 76.12 97 PHE A O 1
ATOM 773 N N . GLU A 1 98 ? 7.846 1.051 -20.348 1.00 75.94 98 GLU A N 1
ATOM 774 C CA . GLU A 1 98 ? 9.129 1.718 -20.069 1.00 75.94 98 GLU A CA 1
ATOM 775 C C . GLU A 1 98 ? 9.104 2.506 -18.751 1.00 75.94 98 GLU A C 1
ATOM 777 O O . GLU A 1 98 ? 10.066 2.481 -17.981 1.00 75.94 98 GLU A O 1
ATOM 782 N N . GLU A 1 99 ? 7.987 3.173 -18.455 1.00 78.19 99 GLU A N 1
ATOM 783 C CA . GLU A 1 99 ? 7.792 3.881 -17.188 1.00 78.19 99 GLU A CA 1
ATOM 784 C C . GLU A 1 99 ? 7.653 2.893 -16.027 1.00 78.19 99 GLU A C 1
ATOM 786 O O . GLU A 1 99 ? 8.276 3.083 -14.982 1.00 78.19 99 GLU A O 1
ATOM 791 N N . ALA A 1 100 ? 6.933 1.785 -16.235 1.00 76.00 100 ALA A N 1
ATOM 792 C CA . ALA A 1 100 ? 6.811 0.719 -15.243 1.00 76.00 100 ALA A CA 1
ATOM 793 C C . ALA A 1 100 ? 8.176 0.107 -14.866 1.00 76.00 100 ALA A C 1
ATOM 795 O O . ALA A 1 100 ? 8.418 -0.174 -13.692 1.00 76.00 100 ALA A O 1
ATOM 796 N N . ALA A 1 101 ? 9.094 -0.053 -15.828 1.00 75.19 101 ALA A N 1
ATOM 797 C CA . ALA A 1 101 ? 10.448 -0.543 -15.562 1.00 75.19 101 ALA A CA 1
ATOM 798 C C . ALA A 1 101 ? 11.273 0.445 -14.715 1.00 75.19 101 ALA A C 1
ATOM 800 O O . ALA A 1 101 ? 11.931 0.033 -13.758 1.00 75.19 101 ALA A O 1
ATOM 801 N N . ARG A 1 102 ? 11.187 1.754 -14.996 1.00 80.88 102 ARG A N 1
ATOM 802 C CA . ARG A 1 102 ? 11.860 2.779 -14.176 1.00 80.88 102 ARG A CA 1
ATOM 803 C C . ARG A 1 102 ? 11.301 2.828 -12.757 1.00 80.88 102 ARG A C 1
ATOM 805 O O . ARG A 1 102 ? 12.076 2.855 -11.802 1.00 80.88 102 ARG A O 1
ATOM 812 N N . LEU A 1 103 ? 9.975 2.790 -12.623 1.00 80.69 103 LEU A N 1
ATOM 813 C CA . LEU A 1 103 ? 9.294 2.789 -11.328 1.00 80.69 103 LEU A CA 1
ATOM 814 C C . LEU A 1 103 ? 9.614 1.524 -10.517 1.00 80.69 103 LEU A C 1
ATOM 816 O O . LEU A 1 103 ? 9.806 1.612 -9.307 1.00 80.69 103 LEU A O 1
ATOM 820 N N . ARG A 1 104 ? 9.766 0.364 -11.172 1.00 76.94 104 ARG A N 1
ATOM 821 C CA . ARG A 1 104 ? 10.248 -0.877 -10.539 1.00 76.94 104 ARG A CA 1
ATOM 822 C C . ARG A 1 104 ? 11.650 -0.710 -9.965 1.00 76.94 104 ARG A C 1
ATOM 824 O O . ARG A 1 104 ? 11.909 -1.138 -8.841 1.00 76.94 104 ARG A O 1
ATOM 831 N N . ASP A 1 105 ? 12.565 -0.136 -10.735 1.00 80.75 105 ASP A N 1
ATOM 832 C CA . ASP A 1 105 ? 13.958 0.010 -10.311 1.00 80.75 105 ASP A CA 1
ATOM 833 C C . ASP A 1 105 ? 14.091 1.041 -9.179 1.00 80.75 105 ASP A C 1
ATOM 835 O O . ASP A 1 105 ? 14.880 0.855 -8.249 1.00 80.75 105 ASP A O 1
ATOM 839 N N . GLU A 1 106 ? 13.270 2.091 -9.204 1.00 81.06 106 GLU A N 1
ATOM 840 C CA . GLU A 1 106 ? 13.138 3.048 -8.106 1.00 81.06 106 GLU A CA 1
ATOM 841 C C . GLU A 1 106 ? 12.521 2.408 -6.855 1.00 81.06 106 GLU A C 1
ATOM 843 O O . GLU A 1 106 ? 13.060 2.574 -5.758 1.00 81.06 106 GLU A O 1
ATOM 848 N N . PHE A 1 107 ? 11.473 1.596 -7.014 1.00 80.75 107 PHE A N 1
ATOM 849 C CA . PHE A 1 107 ? 10.879 0.826 -5.924 1.00 80.75 107 PHE A CA 1
ATOM 850 C C . PHE A 1 107 ? 11.899 -0.121 -5.288 1.00 80.75 107 PHE A C 1
ATOM 852 O O . PHE A 1 107 ? 12.044 -0.121 -4.071 1.00 80.75 107 PHE A O 1
ATOM 859 N N . ARG A 1 108 ? 12.669 -0.875 -6.083 1.00 79.38 108 ARG A N 1
ATOM 860 C CA . ARG A 1 108 ? 13.740 -1.746 -5.564 1.00 79.38 108 ARG A CA 1
ATOM 861 C C . ARG A 1 108 ? 14.816 -0.953 -4.836 1.00 79.38 108 ARG A C 1
ATOM 863 O O . ARG A 1 108 ? 15.282 -1.391 -3.789 1.00 79.38 108 ARG A O 1
ATOM 870 N N . ARG A 1 109 ? 15.208 0.212 -5.359 1.00 79.88 109 ARG A N 1
ATOM 871 C CA . ARG A 1 109 ? 16.195 1.081 -4.707 1.00 79.88 109 ARG A CA 1
ATOM 872 C C . ARG A 1 109 ? 15.697 1.545 -3.343 1.00 79.88 109 ARG A C 1
ATOM 874 O O . ARG A 1 109 ? 16.429 1.427 -2.368 1.00 79.88 109 ARG A O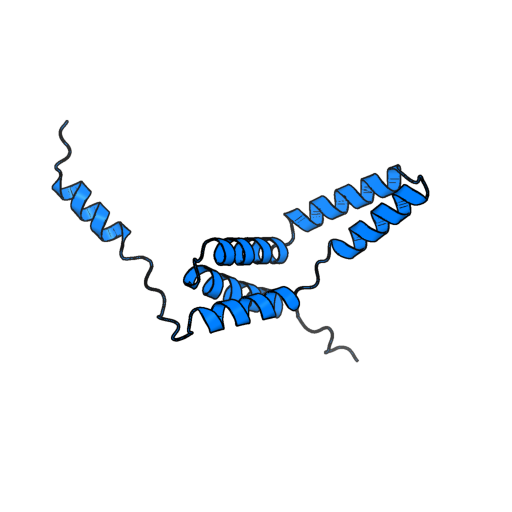 1
ATOM 881 N N . ILE A 1 110 ? 14.465 2.041 -3.270 1.00 76.88 110 ILE A N 1
ATOM 882 C CA . ILE A 1 110 ? 13.887 2.531 -2.016 1.00 76.88 110 ILE A CA 1
ATOM 883 C C . ILE A 1 110 ? 13.644 1.367 -1.061 1.00 76.88 110 ILE A C 1
ATOM 885 O O . ILE A 1 110 ? 14.024 1.489 0.092 1.00 76.88 110 ILE A O 1
ATOM 889 N N . ALA A 1 111 ? 13.139 0.226 -1.538 1.00 70.75 111 ALA A N 1
ATOM 890 C CA . ALA A 1 111 ? 12.952 -0.982 -0.739 1.00 70.75 111 ALA A CA 1
ATOM 891 C C . ALA A 1 111 ? 14.274 -1.502 -0.147 1.00 70.75 111 ALA A C 1
ATOM 893 O O . ALA A 1 111 ? 14.313 -1.890 1.015 1.00 70.75 111 ALA A O 1
ATOM 894 N N . HIS A 1 112 ? 15.378 -1.467 -0.903 1.00 65.69 112 HIS A N 1
ATOM 895 C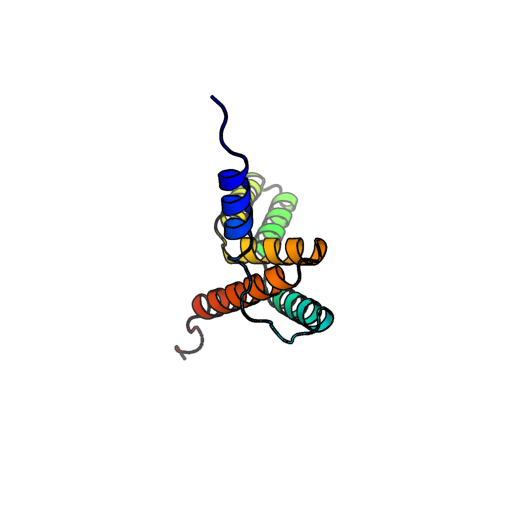 CA . HIS A 1 112 ? 16.704 -1.814 -0.384 1.00 65.69 112 HIS A CA 1
ATOM 896 C C . HIS A 1 112 ? 17.236 -0.797 0.633 1.00 65.69 112 HIS A C 1
ATOM 898 O O . HIS A 1 112 ? 17.906 -1.191 1.583 1.00 65.69 112 HIS A O 1
ATOM 904 N N . VAL A 1 113 ? 16.935 0.493 0.462 1.00 64.44 113 VAL A N 1
ATOM 905 C CA . VAL A 1 113 ? 17.327 1.555 1.407 1.00 64.44 113 VAL A CA 1
ATOM 906 C C . VAL A 1 113 ? 16.460 1.545 2.670 1.00 64.44 113 VAL A C 1
ATOM 908 O O . VAL A 1 113 ? 16.962 1.855 3.745 1.00 64.44 113 VAL A O 1
ATOM 911 N N . SER A 1 114 ? 15.186 1.163 2.562 1.00 55.00 114 SER A N 1
ATOM 912 C CA . SER A 1 114 ? 14.248 1.001 3.678 1.00 55.00 114 SER A CA 1
ATOM 913 C C . SER A 1 114 ? 14.334 -0.373 4.349 1.00 55.00 114 SER A C 1
ATOM 915 O O . SER A 1 114 ? 13.732 -0.560 5.399 1.00 55.00 114 SER A O 1
ATOM 917 N N . MET A 1 115 ? 15.124 -1.303 3.798 1.00 46.09 115 MET A N 1
ATOM 918 C CA . MET A 1 115 ? 15.559 -2.547 4.446 1.00 46.09 115 MET A CA 1
ATOM 919 C C . MET A 1 115 ? 17.013 -2.461 4.970 1.00 46.09 115 MET A C 1
ATOM 921 O O . MET A 1 115 ? 17.835 -3.319 4.624 1.00 46.09 115 MET A O 1
ATOM 925 N N . PRO A 1 116 ? 17.404 -1.479 5.810 1.00 38.12 116 PRO A N 1
ATOM 926 C CA . PRO A 1 116 ? 18.649 -1.596 6.538 1.00 38.12 116 PRO A CA 1
ATOM 927 C C . PRO A 1 116 ? 18.439 -2.608 7.676 1.00 38.12 116 PRO A C 1
ATOM 929 O O . PRO A 1 116 ? 17.801 -2.331 8.684 1.00 38.12 116 PRO A O 1
ATOM 932 N N . SER A 1 117 ? 19.027 -3.794 7.518 1.00 42.53 117 SER A N 1
ATOM 933 C CA . SER A 1 117 ? 19.689 -4.498 8.625 1.00 42.53 117 SER A CA 1
ATOM 934 C C . SER A 1 117 ? 18.887 -4.753 9.922 1.00 42.53 117 SER A C 1
ATOM 936 O O . SER A 1 117 ? 19.361 -4.418 10.999 1.00 42.53 117 SER A O 1
ATOM 938 N N . GLU A 1 118 ? 17.775 -5.495 9.878 1.00 39.78 118 GLU A N 1
ATOM 939 C CA . GLU A 1 118 ? 17.314 -6.263 11.064 1.00 39.78 118 GLU A CA 1
ATOM 940 C C . GLU A 1 118 ? 18.017 -7.633 11.202 1.00 39.78 118 GLU A C 1
ATOM 942 O O . GLU A 1 118 ? 17.755 -8.403 12.122 1.00 39.78 118 GLU A O 1
ATOM 947 N N . ARG A 1 119 ? 18.974 -7.952 10.316 1.00 43.59 119 ARG A N 1
ATOM 948 C CA . ARG A 1 11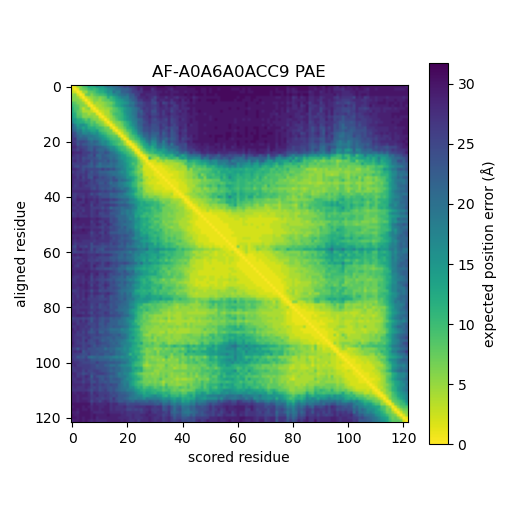9 ? 19.789 -9.185 10.381 1.00 43.59 119 ARG A CA 1
ATOM 949 C C . ARG A 1 119 ? 21.194 -9.002 10.970 1.00 43.59 119 ARG A C 1
ATOM 951 O O . ARG A 1 119 ? 21.990 -9.932 10.910 1.00 43.59 119 ARG A O 1
ATOM 958 N N . GLN A 1 120 ? 21.509 -7.842 11.545 1.00 35.69 120 GLN A N 1
ATOM 959 C CA . GLN A 1 120 ? 22.820 -7.554 12.153 1.00 35.69 120 GLN A CA 1
ATOM 960 C C . GLN A 1 120 ? 22.717 -7.185 13.640 1.00 35.69 120 GLN A C 1
ATOM 962 O O . GLN A 1 120 ? 23.419 -6.310 14.130 1.00 35.69 120 GLN A O 1
ATOM 967 N N . ALA A 1 121 ? 21.835 -7.865 14.371 1.00 42.22 121 ALA A N 1
ATOM 968 C CA . ALA A 1 121 ? 21.831 -7.840 15.832 1.00 42.22 121 ALA A CA 1
ATOM 969 C C . ALA A 1 121 ? 21.249 -9.144 16.400 1.00 42.22 121 ALA A C 1
ATOM 971 O O . ALA A 1 121 ? 20.210 -9.137 17.057 1.00 42.22 121 ALA A O 1
ATOM 972 N N . ARG A 1 122 ? 21.908 -10.272 16.124 1.00 36.03 122 ARG A N 1
ATOM 973 C CA . ARG A 1 122 ? 21.903 -11.454 16.994 1.00 36.03 122 ARG A CA 1
ATOM 974 C C . ARG A 1 122 ? 23.264 -12.122 16.953 1.00 36.03 122 ARG A C 1
ATOM 976 O O . ARG A 1 122 ? 23.829 -12.192 15.841 1.00 36.03 122 ARG A O 1
#

Radius of gyration: 21.93 Å; Cα contacts (8 Å, |Δi|>4): 60; chains: 1; bounding box: 42×52×57 Å

Mean predicted aligned error: 14.58 Å

Foldseek 3Di:
DDDDVVVVVVVVVVVPPPDCDDPPPADLVRLLVLLVVLLVPDDDPLPVLVVVLVVCVVVVVVVVNVVSVVVSVVCCVPDPLNVLNVVLVVCVVVSVSVVNNVSSVVSVVVVVVVPPDPPPDD

Sequence (122 aa):
MYVRKTIAEMAAIQGQEMQSAPRSTETHNDIARSVKATLSSFEDPCIMLQLQKDLAVQEQRYEDAHKLQQSIYHEMTHSTLLRLVVAMEAALQDGRFEEAARLRDEFRRIAHVSMPSERQAR

Solvent-accessible surface area (backbone atoms only — not comparable to full-atom values): 7300 Å² total; per-residue (Å²): 138,82,82,61,68,68,60,61,53,54,53,55,57,66,68,67,70,84,70,82,66,83,83,70,92,62,54,73,68,52,50,53,51,52,48,52,54,52,57,73,68,58,79,67,79,52,57,62,48,51,54,52,25,54,49,25,50,75,72,67,38,56,73,58,25,52,52,38,51,52,51,43,56,48,51,66,72,67,37,65,65,59,52,46,52,55,50,34,52,50,25,56,75,71,66,39,58,72,60,28,50,53,46,46,54,50,47,52,52,49,52,55,66,74,55,71,68,88,83,77,80,129

Organism: Haematococcus lacustris (NCBI:txid44745)

InterPro domains:
  IPR001943 UVR domain [PS50151] (78-113)
  IPR036876 UVR domain superfamily [SSF46600] (79-113)

Secondary structure (DSSP, 8-state):
----HHHHHHHHHHTTSTT--------HHHHHHHHHHHHHTPPPTHHHHHHHHHHHHHTT-HHHHHHHHHHHHHHHHH-HHHHHHHHHHHHHHTT-HHHHHHHHHHHHHHHHHH---SSS--

pLDDT: mean 72.24, std 16.55, range [35.69, 93.94]